Protein AF-D0MYB0-F1 (afdb_monomer)

Structure (mmCIF, N/CA/C/O backbone):
data_AF-D0MYB0-F1
#
_entry.id   AF-D0MYB0-F1
#
loop_
_atom_site.group_PDB
_atom_site.id
_atom_site.type_symbol
_atom_site.label_atom_id
_atom_site.label_alt_id
_atom_site.label_comp_id
_atom_site.label_asym_id
_atom_site.label_entity_id
_atom_site.label_seq_id
_atom_site.pdbx_PDB_ins_code
_atom_site.Cartn_x
_atom_site.Cartn_y
_atom_site.Cartn_z
_atom_site.occupancy
_atom_site.B_iso_or_equiv
_atom_site.auth_seq_id
_atom_site.auth_comp_id
_atom_site.auth_asym_id
_atom_site.auth_atom_id
_atom_site.pdbx_PDB_model_num
ATOM 1 N N . MET A 1 1 ? -5.219 15.508 13.082 1.00 82.19 1 MET A N 1
ATOM 2 C CA . MET A 1 1 ? -6.473 15.218 12.322 1.00 82.19 1 MET A CA 1
ATOM 3 C C . MET A 1 1 ? -7.195 14.014 12.903 1.00 82.19 1 MET A C 1
ATOM 5 O O . MET A 1 1 ? -8.386 14.115 13.149 1.00 82.19 1 MET A O 1
ATOM 9 N N . PHE A 1 2 ? -6.510 12.886 13.116 1.00 90.38 2 PHE A N 1
ATOM 10 C CA . PHE A 1 2 ? -7.128 11.664 13.644 1.00 90.38 2 PHE A CA 1
ATOM 11 C C . PHE A 1 2 ? -7.115 11.554 15.179 1.00 90.38 2 PHE A C 1
ATOM 13 O O . PHE A 1 2 ? -7.534 10.533 15.714 1.00 90.38 2 PHE A O 1
ATOM 20 N N . ASP A 1 3 ? -6.631 12.575 15.887 1.00 88.12 3 ASP A N 1
ATOM 21 C CA . ASP A 1 3 ? -6.270 12.501 17.310 1.00 88.12 3 ASP A CA 1
ATOM 22 C C . ASP A 1 3 ? -7.467 12.229 18.237 1.00 88.12 3 ASP A C 1
ATOM 24 O O . ASP A 1 3 ? -7.324 11.523 19.230 1.00 88.12 3 ASP A O 1
ATOM 28 N N . GLU A 1 4 ? -8.666 12.683 17.863 1.00 90.81 4 GLU A N 1
ATOM 29 C CA . GLU A 1 4 ? -9.902 12.501 18.644 1.00 90.81 4 GLU A CA 1
ATOM 30 C C . GLU A 1 4 ? -10.888 11.504 18.004 1.00 90.81 4 GLU A C 1
ATOM 32 O O . GLU A 1 4 ? -12.045 11.394 18.403 1.00 90.81 4 GLU A O 1
ATOM 37 N N . MET A 1 5 ? -10.449 10.729 17.007 1.00 92.00 5 MET A N 1
ATOM 38 C CA . MET A 1 5 ? -11.315 9.812 16.251 1.00 92.00 5 MET A CA 1
ATOM 39 C C . MET A 1 5 ? -11.343 8.388 16.830 1.00 92.00 5 MET A C 1
ATOM 41 O O . MET A 1 5 ? -11.324 7.400 16.095 1.00 92.00 5 MET A O 1
ATOM 45 N N . SER A 1 6 ? -11.438 8.264 18.156 1.00 92.06 6 SER A N 1
ATOM 46 C CA . SER A 1 6 ? -11.375 6.973 18.861 1.00 92.06 6 SER A CA 1
ATOM 47 C C . SER A 1 6 ? -12.529 6.029 18.532 1.00 92.06 6 SER A C 1
ATOM 49 O O . SER A 1 6 ? -12.370 4.821 18.653 1.00 92.06 6 SER A O 1
ATOM 51 N N . SER A 1 7 ? -13.679 6.538 18.084 1.00 94.00 7 SER A N 1
ATOM 52 C CA . SER A 1 7 ? -14.827 5.708 17.686 1.00 94.00 7 SER A CA 1
ATOM 53 C C . SER A 1 7 ? -14.708 5.136 16.267 1.00 94.00 7 SER A C 1
ATOM 55 O O . SER A 1 7 ? -15.512 4.288 15.879 1.00 94.00 7 SER A O 1
ATOM 57 N N . LEU A 1 8 ? -13.731 5.588 15.472 1.00 94.31 8 LEU A N 1
ATOM 58 C CA . LEU A 1 8 ? -13.596 5.178 14.079 1.00 94.31 8 LEU A CA 1
ATOM 59 C C . LEU A 1 8 ? -13.111 3.724 13.987 1.00 9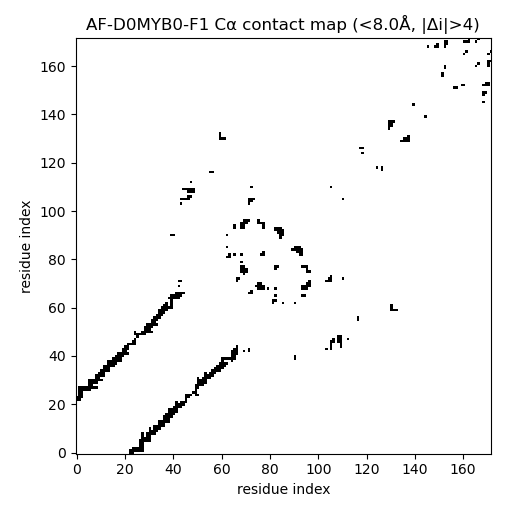4.31 8 LEU A C 1
ATOM 61 O O . LEU A 1 8 ? -12.035 3.378 14.468 1.00 94.31 8 LEU A O 1
ATOM 65 N N . THR A 1 9 ? -13.898 2.869 13.333 1.00 92.00 9 THR A N 1
ATOM 66 C CA . THR A 1 9 ? -13.590 1.437 13.158 1.00 92.00 9 THR A CA 1
ATOM 67 C C . THR A 1 9 ? -13.120 1.092 11.749 1.00 92.00 9 THR A C 1
ATOM 69 O O . THR A 1 9 ? -12.439 0.086 11.555 1.00 92.00 9 THR A O 1
ATOM 72 N N . THR A 1 10 ? -13.454 1.926 10.765 1.00 84.81 10 THR A N 1
ATOM 73 C CA . THR A 1 10 ? -13.096 1.730 9.359 1.00 84.81 10 THR A CA 1
ATOM 74 C C . THR A 1 10 ? -12.581 3.038 8.781 1.00 84.81 10 THR A C 1
ATOM 76 O O . THR A 1 10 ? -13.248 4.063 8.884 1.00 84.81 10 THR A O 1
ATOM 79 N N . LEU A 1 11 ? -11.408 2.992 8.152 1.00 86.56 11 LEU A N 1
ATOM 80 C CA . LEU A 1 11 ? -10.809 4.117 7.447 1.00 86.56 11 LEU A CA 1
ATOM 81 C C . LEU A 1 11 ? -10.425 3.656 6.047 1.00 86.56 11 LEU A C 1
ATOM 83 O O . LEU A 1 11 ? -9.554 2.804 5.873 1.00 86.56 11 LEU A O 1
ATOM 87 N N . HIS A 1 12 ? -11.079 4.231 5.043 1.00 84.69 12 HIS A N 1
ATOM 88 C CA . HIS A 1 12 ? -10.752 4.000 3.644 1.00 84.69 12 HIS A CA 1
ATOM 89 C C . HIS A 1 12 ? -10.379 5.332 3.001 1.00 84.69 12 HIS A C 1
ATOM 91 O O . HIS A 1 12 ? -11.213 6.219 2.858 1.00 84.69 12 HIS A O 1
ATOM 97 N N . LEU A 1 13 ? -9.112 5.464 2.619 1.00 81.38 13 LEU A N 1
ATOM 98 C CA . LEU A 1 13 ? -8.600 6.606 1.871 1.00 81.38 13 LEU A CA 1
ATOM 99 C C . LEU A 1 13 ? -8.374 6.161 0.429 1.00 81.38 13 LEU A C 1
ATOM 101 O O . LEU A 1 13 ? -7.527 5.310 0.181 1.00 81.38 13 LEU A O 1
ATOM 105 N N . GLY A 1 14 ? -9.157 6.686 -0.512 1.00 77.31 14 GLY A N 1
ATOM 106 C CA . GLY A 1 14 ? -9.112 6.306 -1.926 1.00 77.31 14 GLY A CA 1
ATOM 107 C C . GLY A 1 14 ? -8.876 7.491 -2.855 1.00 77.31 14 GLY A C 1
ATOM 108 O O . GLY A 1 14 ? -9.293 8.599 -2.540 1.00 77.31 14 GLY A O 1
ATOM 109 N N . SER A 1 15 ? -8.239 7.241 -4.002 1.00 72.81 15 SER A N 1
ATOM 110 C CA . SER A 1 15 ? -8.083 8.211 -5.102 1.00 72.81 15 SER A CA 1
ATOM 111 C C . SER A 1 15 ? -7.317 9.488 -4.726 1.00 72.81 15 SER A C 1
ATOM 113 O O . SER A 1 15 ? -7.579 10.562 -5.258 1.00 72.81 15 SER A O 1
ATOM 115 N N . ASN A 1 16 ? -6.332 9.366 -3.831 1.00 73.88 16 ASN A N 1
ATOM 116 C CA . ASN A 1 16 ? -5.485 10.473 -3.380 1.00 73.88 16 ASN A CA 1
ATOM 117 C C . ASN A 1 16 ? -4.136 10.461 -4.118 1.00 73.88 16 ASN A C 1
ATOM 119 O O . ASN A 1 16 ? -3.099 10.137 -3.541 1.00 73.88 16 ASN A O 1
ATOM 123 N N . LEU A 1 17 ? -4.154 10.797 -5.411 1.00 74.81 17 LEU A N 1
ATOM 124 C CA . LEU A 1 17 ? -2.998 10.625 -6.304 1.00 74.81 17 LEU A CA 1
ATOM 125 C C . LEU A 1 17 ? -1.793 11.504 -5.925 1.00 74.81 17 LEU A C 1
ATOM 127 O O . LEU A 1 17 ? -0.654 11.059 -6.049 1.00 74.81 17 LEU A O 1
ATOM 131 N N . ALA A 1 18 ? -2.045 12.721 -5.435 1.00 81.12 18 ALA A N 1
ATOM 132 C CA . ALA A 1 18 ? -1.018 13.713 -5.095 1.00 81.12 18 ALA A CA 1
ATOM 133 C C . ALA A 1 18 ? -0.607 13.712 -3.609 1.00 81.12 18 ALA A C 1
ATOM 135 O O . ALA A 1 18 ? 0.253 14.491 -3.203 1.00 81.12 18 ALA A O 1
ATOM 136 N N . LEU A 1 19 ? -1.230 12.875 -2.773 1.00 84.62 19 LEU A N 1
ATOM 137 C CA . LEU A 1 19 ? -0.971 12.879 -1.336 1.00 84.62 19 LEU A CA 1
ATOM 138 C C . LEU A 1 19 ? 0.393 12.247 -1.039 1.00 84.62 19 LEU A C 1
ATOM 140 O O . LEU A 1 19 ? 0.569 11.041 -1.202 1.00 84.62 19 LEU A O 1
ATOM 144 N N . ALA A 1 20 ? 1.342 13.064 -0.584 1.00 86.44 20 ALA A N 1
ATOM 145 C CA . ALA A 1 20 ? 2.705 12.620 -0.302 1.00 86.44 20 ALA A CA 1
ATOM 146 C C . ALA A 1 20 ? 2.896 12.047 1.112 1.00 86.44 20 ALA A C 1
ATOM 148 O O . ALA A 1 20 ? 3.788 11.225 1.322 1.00 86.44 20 ALA A O 1
ATOM 149 N N . GLN A 1 21 ? 2.073 12.483 2.073 1.00 89.44 21 GLN A N 1
ATOM 150 C CA . GLN A 1 21 ? 2.172 12.127 3.491 1.00 89.44 21 GLN A CA 1
ATOM 151 C C . GLN A 1 21 ? 0.781 11.995 4.119 1.00 89.44 21 GLN A C 1
ATOM 153 O O . GLN A 1 21 ? -0.158 12.691 3.730 1.00 89.44 21 GLN A O 1
ATOM 158 N N . LEU A 1 22 ? 0.661 11.118 5.114 1.00 89.56 22 LEU A N 1
ATOM 159 C CA . LEU A 1 22 ? -0.547 10.943 5.919 1.00 89.56 22 LEU A CA 1
ATOM 160 C C . LEU A 1 22 ? -0.339 11.528 7.321 1.00 89.56 22 LEU A C 1
ATOM 162 O O . LEU A 1 22 ? 0.765 11.439 7.857 1.00 89.56 22 LEU A O 1
ATOM 166 N N . PRO A 1 23 ? -1.390 12.075 7.954 1.00 91.38 23 PRO A N 1
ATOM 167 C CA . PRO A 1 23 ? -1.296 12.490 9.345 1.00 91.38 23 PRO A CA 1
ATOM 168 C C . PRO A 1 23 ? -1.148 11.271 10.280 1.00 91.38 23 PRO A C 1
ATOM 170 O O . PRO A 1 23 ? -1.571 10.167 9.919 1.00 91.38 23 PRO A O 1
ATOM 173 N N . PRO A 1 24 ? -0.606 11.456 11.499 1.00 91.94 24 PRO A N 1
ATOM 174 C CA . PRO A 1 24 ? -0.438 10.377 12.472 1.00 91.94 24 PRO A CA 1
ATOM 175 C C . PRO A 1 24 ? -1.757 9.689 12.846 1.00 91.94 24 PRO A C 1
ATOM 177 O O . PRO A 1 24 ? -2.805 10.330 12.933 1.00 91.94 24 PRO A O 1
ATOM 180 N N . PHE A 1 25 ? -1.702 8.386 13.129 1.00 92.81 25 PHE A N 1
ATOM 181 C CA . PHE A 1 25 ? -2.869 7.563 13.482 1.00 92.81 25 PHE A CA 1
ATOM 182 C C . PHE A 1 25 ? -3.122 7.446 14.996 1.00 92.81 25 PHE A C 1
ATOM 184 O O . PHE A 1 25 ? -3.773 6.502 15.440 1.00 92.81 25 PHE A O 1
ATOM 191 N N . HIS A 1 26 ? -2.625 8.389 15.803 1.00 91.69 26 HIS A N 1
ATOM 192 C CA . HIS A 1 26 ? -2.577 8.252 17.266 1.00 91.69 26 HIS A CA 1
ATOM 193 C C . HIS A 1 26 ? -3.950 8.010 17.910 1.00 91.69 26 HIS A C 1
ATOM 195 O O . HIS A 1 26 ? -4.063 7.157 18.790 1.00 91.69 26 HIS A O 1
ATOM 201 N N . GLY A 1 27 ? -4.992 8.705 17.443 1.00 91.25 27 GLY A N 1
ATOM 202 C CA . GLY A 1 27 ? -6.350 8.581 17.982 1.00 91.25 27 GLY A CA 1
ATOM 203 C C . GLY A 1 27 ? -7.179 7.418 17.428 1.00 91.25 27 GLY A C 1
ATOM 204 O O . GLY A 1 27 ? -8.276 7.178 17.922 1.00 91.25 27 GLY A O 1
ATOM 205 N N . LEU A 1 28 ? -6.683 6.652 16.447 1.00 93.81 28 LEU A N 1
ATOM 206 C CA . LEU A 1 28 ? -7.432 5.577 15.770 1.00 93.81 28 LEU A CA 1
ATOM 207 C C . LEU A 1 28 ? -7.417 4.243 16.544 1.00 93.81 28 LEU A C 1
ATOM 209 O O . LEU A 1 28 ? -7.210 3.169 15.981 1.00 93.81 28 LEU A O 1
ATOM 213 N N . THR A 1 29 ? -7.642 4.295 17.855 1.00 94.25 29 THR A N 1
ATOM 214 C CA . THR A 1 29 ? -7.434 3.163 18.778 1.00 94.25 29 THR A CA 1
ATOM 215 C C . THR A 1 29 ? -8.432 2.010 18.619 1.00 94.25 29 THR A C 1
ATOM 217 O O . THR A 1 29 ? -8.144 0.882 19.027 1.00 94.25 29 THR A O 1
ATOM 220 N N . ASN A 1 30 ? -9.599 2.255 18.009 1.00 94.81 30 ASN A N 1
ATOM 221 C CA . ASN A 1 30 ? -10.598 1.221 17.708 1.00 94.81 30 ASN A CA 1
ATOM 222 C C . ASN A 1 30 ? -10.659 0.818 16.231 1.00 94.81 30 ASN A C 1
ATOM 224 O O . ASN A 1 30 ? -11.581 0.101 15.831 1.00 94.81 30 ASN A O 1
ATOM 228 N N . LEU A 1 31 ? -9.685 1.241 15.424 1.00 93.12 31 LEU A N 1
ATOM 229 C CA . LEU A 1 31 ? -9.681 0.948 14.000 1.00 93.12 31 LEU A CA 1
ATOM 230 C C . LEU A 1 31 ? -9.489 -0.552 13.751 1.00 93.12 31 LEU A C 1
ATOM 232 O O . LEU A 1 31 ? -8.500 -1.149 14.171 1.00 93.12 31 LEU A O 1
ATOM 236 N N . LYS A 1 32 ? -10.441 -1.149 13.037 1.00 86.81 32 LYS A N 1
ATOM 237 C CA . LYS A 1 32 ? -10.455 -2.563 12.651 1.00 86.81 32 LYS A CA 1
ATOM 238 C C . LYS A 1 32 ? -10.060 -2.775 11.201 1.00 86.81 32 LYS A C 1
ATOM 240 O O . LYS A 1 32 ? -9.444 -3.789 10.882 1.00 86.81 32 LYS A O 1
ATOM 245 N N . MET A 1 33 ? -10.411 -1.833 10.328 1.00 80.00 33 MET A N 1
ATOM 246 C CA . MET A 1 33 ? -10.139 -1.908 8.898 1.00 80.00 33 MET A CA 1
ATOM 247 C C . MET A 1 33 ? -9.468 -0.626 8.410 1.00 80.00 33 MET A C 1
ATOM 249 O O . MET A 1 33 ? -10.038 0.459 8.525 1.00 80.00 33 MET A O 1
ATOM 253 N N . LEU A 1 34 ? -8.287 -0.774 7.813 1.00 82.81 34 LEU A N 1
ATOM 254 C CA . LEU A 1 34 ? -7.582 0.290 7.107 1.00 82.81 34 LEU A CA 1
ATOM 255 C C . LEU A 1 34 ? -7.404 -0.098 5.642 1.00 82.81 34 LEU A C 1
ATOM 257 O O . LEU A 1 34 ? -6.817 -1.137 5.332 1.00 82.81 34 LEU A O 1
ATOM 261 N N . VAL A 1 35 ? -7.892 0.758 4.747 1.00 80.06 35 VAL A N 1
ATOM 262 C CA . VAL A 1 35 ? -7.702 0.615 3.305 1.00 80.06 35 VAL A CA 1
ATOM 263 C C . VAL A 1 35 ? -7.082 1.887 2.744 1.00 80.06 35 VAL A C 1
ATOM 265 O O . VAL A 1 35 ? -7.705 2.947 2.770 1.00 80.06 35 VAL A O 1
ATOM 268 N N . LEU A 1 36 ? -5.875 1.779 2.193 1.00 76.75 36 LEU A N 1
ATOM 269 C CA . LEU A 1 36 ? -5.242 2.857 1.433 1.00 76.75 36 LEU A CA 1
ATOM 270 C C . LEU A 1 36 ? -5.279 2.498 -0.043 1.00 76.75 36 LEU A C 1
ATOM 272 O O . LEU A 1 36 ? -4.713 1.488 -0.449 1.00 76.75 36 LEU A O 1
ATOM 276 N N . ALA A 1 37 ? -5.962 3.306 -0.843 1.00 74.69 37 ALA A N 1
ATOM 277 C CA . ALA A 1 37 ? -6.212 3.020 -2.238 1.00 74.69 37 ALA A CA 1
ATOM 278 C C . ALA A 1 37 ? -5.790 4.153 -3.169 1.00 74.69 37 ALA A C 1
ATOM 280 O O . ALA A 1 37 ? -6.133 5.311 -2.943 1.00 74.69 37 ALA A O 1
ATOM 281 N N . ALA A 1 38 ? -5.087 3.798 -4.246 1.00 69.50 38 ALA A N 1
ATOM 282 C CA . ALA A 1 38 ? -4.566 4.738 -5.239 1.00 69.50 38 ALA A CA 1
ATOM 283 C C . ALA A 1 38 ? -3.797 5.927 -4.61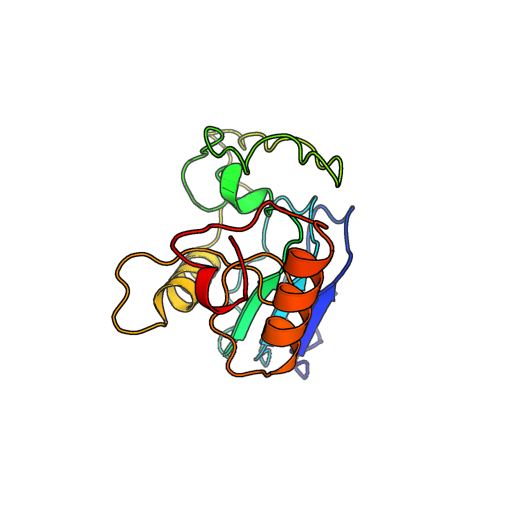4 1.00 69.50 38 ALA A C 1
ATOM 285 O O . ALA A 1 38 ? -3.984 7.077 -5.001 1.00 69.50 38 ALA A O 1
ATOM 286 N N . ALA A 1 39 ? -2.939 5.645 -3.629 1.00 71.38 39 ALA A N 1
ATOM 287 C CA . ALA A 1 39 ? -2.051 6.620 -2.992 1.00 71.38 39 ALA A CA 1
ATOM 288 C C . ALA A 1 39 ? -0.664 6.592 -3.665 1.00 71.38 39 ALA A C 1
ATOM 290 O O . ALA A 1 39 ? 0.289 6.038 -3.121 1.00 71.38 39 ALA A O 1
ATOM 291 N N . LEU A 1 40 ? -0.584 7.117 -4.893 1.00 71.38 40 LEU A N 1
ATOM 292 C CA . LEU A 1 40 ? 0.573 6.929 -5.786 1.00 71.38 40 LEU A CA 1
ATOM 293 C C . LEU A 1 40 ? 1.819 7.713 -5.357 1.00 71.38 40 LEU A C 1
ATOM 295 O O . LEU A 1 40 ? 2.934 7.221 -5.497 1.00 71.38 40 LEU A O 1
ATOM 299 N N . SER A 1 41 ? 1.624 8.917 -4.817 1.00 79.12 41 SER A N 1
ATOM 300 C CA . SER A 1 41 ? 2.720 9.799 -4.389 1.00 79.12 41 SER A CA 1
ATOM 301 C C . SER A 1 41 ? 3.137 9.587 -2.932 1.00 79.12 41 SER A C 1
ATOM 303 O O . SER A 1 41 ? 4.009 10.298 -2.438 1.00 79.12 41 SER A O 1
ATOM 305 N N . LEU A 1 42 ? 2.506 8.645 -2.223 1.00 80.62 42 LEU A N 1
ATOM 306 C CA . LEU A 1 42 ? 2.734 8.444 -0.797 1.00 80.62 42 LEU A CA 1
ATOM 307 C C . LEU A 1 42 ? 4.130 7.858 -0.567 1.00 80.62 42 LEU A C 1
ATOM 309 O O . LEU A 1 42 ? 4.424 6.734 -0.981 1.00 80.62 42 LEU A O 1
ATOM 313 N N . VAL A 1 43 ? 4.983 8.630 0.103 1.00 82.06 43 VAL A N 1
ATOM 314 C CA . VAL A 1 43 ? 6.403 8.293 0.297 1.00 82.06 43 VAL A CA 1
ATOM 315 C C . VAL A 1 43 ? 6.616 7.420 1.531 1.00 82.06 43 VAL A C 1
ATOM 317 O O . VAL A 1 43 ? 7.543 6.610 1.557 1.00 82.06 43 VAL A O 1
ATOM 320 N N . GLU A 1 44 ? 5.757 7.580 2.538 1.00 83.25 44 GLU A N 1
ATOM 321 C CA . GLU A 1 44 ? 5.857 6.921 3.837 1.00 83.25 44 GLU A CA 1
ATOM 322 C C . GLU A 1 44 ? 4.483 6.612 4.444 1.00 83.25 4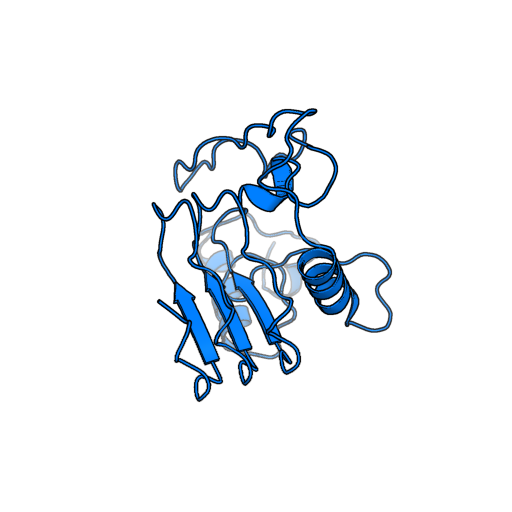4 GLU A C 1
ATOM 324 O O . GLU A 1 44 ? 3.468 7.220 4.095 1.00 83.25 44 GLU A O 1
ATOM 329 N N . LEU A 1 45 ? 4.467 5.670 5.387 1.00 85.69 45 LEU A N 1
ATOM 330 C CA . LEU A 1 45 ? 3.301 5.354 6.206 1.00 85.69 45 LEU A CA 1
ATOM 331 C C . LEU A 1 45 ? 3.508 5.852 7.644 1.00 85.69 45 LEU A C 1
ATOM 333 O O . LEU A 1 45 ? 4.604 5.678 8.181 1.00 85.69 45 LEU A O 1
ATOM 337 N N . PRO A 1 46 ? 2.465 6.386 8.308 1.00 90.75 46 PRO A N 1
ATOM 338 C CA . PRO A 1 46 ? 2.527 6.683 9.734 1.00 90.75 46 PRO A CA 1
ATOM 339 C C . PRO A 1 46 ? 2.828 5.430 10.563 1.00 90.75 46 PRO A C 1
ATOM 341 O O . PRO A 1 46 ? 2.637 4.298 10.109 1.00 90.75 46 PRO A O 1
ATOM 344 N N . THR A 1 47 ? 3.245 5.623 11.816 1.00 90.12 47 THR A N 1
ATOM 345 C CA . THR A 1 47 ? 3.374 4.496 12.746 1.00 90.12 47 THR A CA 1
ATOM 346 C C . THR A 1 47 ? 2.016 3.844 13.015 1.00 90.12 47 THR A C 1
ATOM 348 O O . THR A 1 47 ? 0.994 4.526 13.135 1.00 90.12 47 THR A O 1
ATOM 351 N N . PHE A 1 48 ? 1.998 2.515 13.118 1.00 89.50 48 PHE A N 1
ATOM 352 C CA . PHE A 1 48 ? 0.787 1.742 13.421 1.00 89.50 48 PHE A CA 1
ATOM 353 C C . PHE A 1 48 ? 0.679 1.374 14.907 1.00 89.50 48 PHE A C 1
ATOM 355 O O . PHE A 1 48 ? -0.110 0.498 15.256 1.00 89.50 48 PHE A O 1
ATOM 362 N N . ASP A 1 49 ? 1.446 2.039 15.780 1.00 90.94 49 ASP A N 1
ATOM 363 C CA . ASP A 1 49 ? 1.485 1.747 17.218 1.00 90.94 49 ASP A CA 1
ATOM 364 C C . ASP A 1 49 ? 0.085 1.737 17.8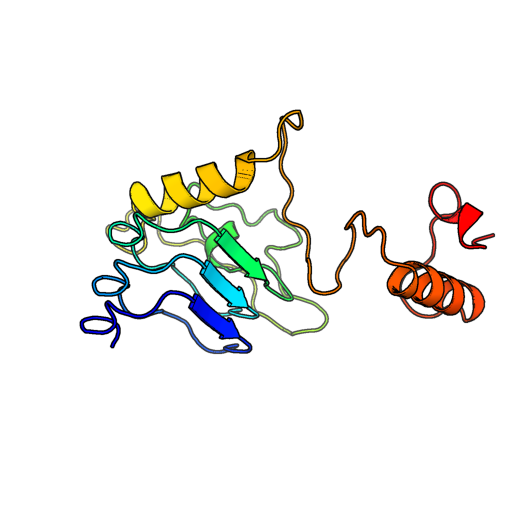39 1.00 90.94 49 ASP A C 1
ATOM 366 O O . ASP A 1 49 ? -0.26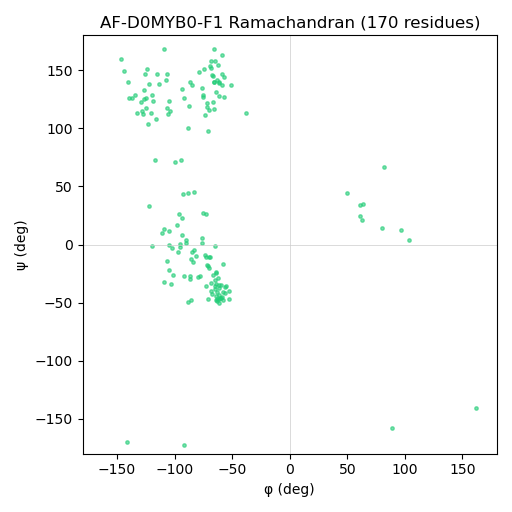3 0.762 18.485 1.00 90.94 49 ASP A O 1
ATOM 370 N N . SER A 1 50 ? -0.760 2.737 17.566 1.00 91.12 50 SER A N 1
ATOM 371 C CA . SER A 1 50 ? -2.116 2.822 18.135 1.00 91.12 50 SER A CA 1
ATOM 372 C C . SER A 1 50 ? -3.130 1.823 17.555 1.00 91.12 50 SER A C 1
ATOM 374 O O . SER A 1 50 ? -4.233 1.690 18.087 1.00 91.12 50 SER A O 1
ATOM 376 N N . LEU A 1 51 ? -2.805 1.118 16.466 1.00 91.00 51 LEU A N 1
ATOM 377 C CA . LEU A 1 51 ? -3.751 0.290 15.704 1.00 91.00 51 LEU A CA 1
ATOM 378 C C . LEU A 1 51 ? -3.848 -1.148 16.245 1.00 91.00 51 LEU A C 1
ATOM 380 O O . LEU A 1 51 ? -3.857 -2.123 15.492 1.00 91.00 51 LEU A O 1
ATOM 384 N N . HIS A 1 52 ? -3.931 -1.309 17.565 1.00 90.44 52 HIS A N 1
ATOM 385 C CA . HIS A 1 52 ? -3.902 -2.623 18.221 1.00 90.44 52 HIS A CA 1
ATOM 386 C C . HIS A 1 52 ? -5.097 -3.527 17.871 1.00 90.44 52 HIS A C 1
ATOM 388 O O . HIS A 1 52 ? -4.988 -4.750 17.956 1.00 90.44 52 HIS A O 1
ATOM 394 N N . LYS A 1 53 ? -6.235 -2.936 17.478 1.00 90.94 53 LYS A N 1
ATOM 395 C CA . LYS A 1 53 ? -7.464 -3.652 17.088 1.00 90.94 53 LYS A CA 1
ATOM 396 C C . LYS A 1 53 ? -7.575 -3.899 15.584 1.00 90.94 53 LYS A C 1
ATOM 398 O O . LYS A 1 53 ? -8.625 -4.342 15.127 1.00 90.94 53 LYS A O 1
ATOM 403 N N . LEU A 1 54 ? -6.520 -3.617 14.817 1.00 81.75 54 LEU A N 1
ATOM 404 C CA . LEU A 1 54 ? -6.553 -3.780 13.373 1.00 81.75 54 LEU A CA 1
ATOM 405 C C . LEU A 1 54 ? -6.689 -5.266 13.020 1.00 81.75 54 LEU A C 1
ATOM 407 O O . LEU A 1 54 ? -5.817 -6.087 13.315 1.00 81.75 54 LEU A O 1
ATOM 411 N N . GLU A 1 55 ? -7.805 -5.593 12.382 1.00 80.19 55 GLU A N 1
ATOM 412 C CA . GLU A 1 55 ? -8.160 -6.932 11.911 1.00 80.19 55 GLU A CA 1
ATOM 413 C C . GLU A 1 55 ? -7.905 -7.062 10.402 1.00 80.19 55 GLU A C 1
ATOM 415 O O . GLU A 1 55 ? -7.677 -8.162 9.904 1.00 80.19 55 GLU A O 1
ATOM 420 N N . ARG A 1 56 ? -7.953 -5.945 9.661 1.00 70.69 56 ARG A N 1
ATOM 421 C CA . ARG A 1 56 ? -7.788 -5.899 8.205 1.00 70.69 56 ARG A CA 1
ATOM 422 C C . ARG A 1 56 ? -6.946 -4.702 7.783 1.00 70.69 56 ARG A C 1
ATOM 424 O O . ARG A 1 56 ? -7.290 -3.557 8.070 1.00 70.69 56 ARG A O 1
ATOM 431 N N . LEU A 1 57 ? -5.893 -4.981 7.025 1.00 73.00 57 LEU A N 1
ATOM 432 C CA . LEU A 1 57 ? -5.050 -3.985 6.377 1.00 73.00 57 LEU A CA 1
ATOM 433 C C . LEU A 1 57 ? -4.999 -4.289 4.883 1.00 73.00 57 LEU A C 1
ATOM 435 O O . LEU A 1 57 ? -4.679 -5.409 4.492 1.00 73.00 57 LEU A O 1
ATOM 439 N N . SER A 1 58 ? -5.324 -3.303 4.052 1.00 73.00 58 SER A N 1
ATOM 440 C CA . SER A 1 58 ? -5.291 -3.457 2.601 1.00 73.00 58 SER A CA 1
ATOM 441 C C . SER A 1 58 ? -4.676 -2.233 1.936 1.00 73.00 58 SER A C 1
ATOM 443 O O . SER A 1 58 ? -5.124 -1.102 2.132 1.00 73.00 58 SER A O 1
ATOM 445 N N . PHE A 1 59 ? -3.661 -2.476 1.114 1.00 69.44 59 PHE A N 1
ATOM 446 C CA . PHE A 1 59 ? -3.107 -1.487 0.203 1.00 69.44 59 PHE A CA 1
ATOM 447 C C . PHE A 1 59 ? -3.610 -1.827 -1.196 1.00 69.44 59 PHE A C 1
ATOM 449 O O . PHE A 1 59 ? -3.324 -2.896 -1.727 1.00 69.44 59 PHE A O 1
ATOM 456 N N . VAL A 1 60 ? -4.420 -0.939 -1.764 1.00 61.19 60 VAL A N 1
ATOM 457 C CA . VAL A 1 60 ? -5.067 -1.124 -3.064 1.00 61.19 60 VAL A CA 1
ATOM 458 C C . VAL A 1 60 ? -4.564 -0.057 -4.016 1.00 61.19 60 VAL A C 1
ATOM 460 O O . VAL A 1 60 ? -5.231 0.935 -4.313 1.00 61.19 60 VAL A O 1
ATOM 463 N N . THR A 1 61 ? -3.330 -0.209 -4.448 1.00 53.88 61 THR A N 1
ATOM 464 C CA . THR A 1 61 ? -2.675 0.756 -5.319 1.00 53.88 61 THR A CA 1
ATOM 465 C C . THR A 1 61 ? -2.881 0.320 -6.782 1.00 53.88 61 THR A C 1
ATOM 467 O O . THR A 1 61 ? -2.794 -0.863 -7.099 1.00 53.88 61 THR A O 1
ATOM 470 N N . MET A 1 62 ? -3.261 1.257 -7.669 1.00 52.97 62 MET A N 1
ATOM 471 C CA . MET A 1 62 ? -3.424 0.991 -9.121 1.00 52.97 62 MET A CA 1
ATOM 472 C C . MET A 1 62 ? -2.074 0.846 -9.850 1.00 52.97 62 MET A C 1
ATOM 474 O O . MET A 1 62 ? -2.026 0.455 -11.007 1.00 52.97 62 MET A O 1
ATOM 478 N N . ASP A 1 63 ? -1.005 1.164 -9.131 1.00 52.53 63 ASP A N 1
ATOM 479 C CA . ASP A 1 63 ? 0.419 0.985 -9.405 1.00 52.53 63 ASP A CA 1
ATOM 480 C C . ASP A 1 63 ? 1.057 0.599 -8.046 1.00 52.53 63 ASP A C 1
ATOM 482 O O . ASP A 1 63 ? 0.313 0.344 -7.106 1.00 52.53 63 ASP A O 1
ATOM 486 N N . ARG A 1 64 ? 2.369 0.533 -7.841 1.00 60.25 64 ARG A N 1
ATOM 487 C CA . ARG A 1 64 ? 2.942 0.352 -6.486 1.00 60.25 64 ARG A CA 1
ATOM 488 C C . ARG A 1 64 ? 2.677 1.544 -5.555 1.00 60.25 64 ARG A C 1
ATOM 490 O O . ARG A 1 64 ? 2.379 2.650 -5.998 1.00 60.25 64 ARG A O 1
ATOM 497 N N . GLY A 1 65 ? 2.937 1.361 -4.263 1.00 64.81 65 GLY A N 1
ATOM 498 C CA . GLY A 1 65 ? 3.310 2.479 -3.392 1.00 64.81 65 GLY A CA 1
ATOM 499 C C . GLY A 1 65 ? 4.816 2.753 -3.467 1.00 64.81 65 GLY A C 1
ATOM 500 O O . GLY A 1 65 ? 5.602 1.808 -3.434 1.00 64.81 65 GLY A O 1
ATOM 501 N N . MET A 1 66 ? 5.247 4.019 -3.543 1.00 73.19 66 MET A N 1
ATOM 502 C CA . MET A 1 66 ? 6.684 4.368 -3.586 1.00 73.19 66 MET A CA 1
ATOM 503 C C . MET A 1 66 ? 7.469 3.789 -2.402 1.00 73.19 66 MET A C 1
ATOM 505 O O . MET A 1 66 ? 8.604 3.342 -2.569 1.00 73.19 66 MET A O 1
ATOM 509 N N . TRP A 1 67 ? 6.829 3.743 -1.232 1.00 76.00 67 TRP A N 1
ATOM 510 C CA . TRP A 1 67 ? 7.333 3.160 0.013 1.00 76.00 67 TRP A CA 1
ATOM 511 C C . TRP A 1 67 ? 7.716 1.671 -0.087 1.00 76.00 67 TRP A C 1
ATOM 513 O O . TRP A 1 67 ? 8.459 1.175 0.758 1.00 76.00 67 TRP A O 1
ATOM 523 N N . CYS A 1 68 ? 7.262 0.955 -1.122 1.00 74.44 68 CYS A N 1
ATOM 524 C CA . CYS A 1 68 ? 7.678 -0.423 -1.387 1.00 74.44 68 CYS A CA 1
ATOM 525 C C . CYS A 1 68 ? 9.068 -0.525 -2.039 1.00 74.44 68 CYS A C 1
ATOM 527 O O . CYS A 1 68 ? 9.726 -1.539 -1.852 1.00 74.44 68 CYS A O 1
ATOM 529 N N . CYS A 1 69 ? 9.507 0.495 -2.786 1.00 76.56 69 CYS A N 1
ATOM 530 C CA . CYS A 1 69 ? 10.773 0.471 -3.537 1.00 76.56 69 CYS A CA 1
ATOM 531 C C . CYS A 1 69 ? 11.839 1.395 -2.936 1.00 76.56 69 CYS A C 1
ATOM 533 O O . CYS A 1 69 ? 13.028 1.120 -3.031 1.00 76.56 69 CYS A O 1
ATOM 535 N N . ASN A 1 70 ? 11.432 2.515 -2.330 1.00 81.44 70 ASN A N 1
ATOM 536 C CA . ASN A 1 70 ? 12.329 3.612 -1.945 1.00 81.44 70 ASN A CA 1
ATOM 537 C C . ASN A 1 70 ? 13.185 3.343 -0.688 1.00 81.44 70 ASN A C 1
ATOM 539 O O . ASN A 1 70 ? 13.859 4.254 -0.206 1.00 81.44 70 ASN A O 1
ATOM 543 N N . GLY A 1 71 ? 13.134 2.130 -0.134 1.00 82.12 71 GLY A N 1
ATOM 544 C CA . GLY A 1 71 ? 13.823 1.758 1.101 1.00 82.12 71 GLY A CA 1
ATOM 545 C C . GLY A 1 71 ? 13.116 2.194 2.391 1.00 82.12 71 GLY A C 1
ATOM 546 O O . GLY A 1 71 ? 13.728 2.193 3.453 1.00 82.12 71 GLY A O 1
ATOM 547 N N . PHE A 1 72 ? 11.839 2.596 2.356 1.00 83.69 72 PHE A N 1
ATOM 548 C CA . PHE A 1 72 ? 11.068 2.904 3.572 1.00 83.69 72 PHE A CA 1
ATOM 549 C C . PHE A 1 72 ? 10.881 1.661 4.461 1.00 83.69 72 PHE A 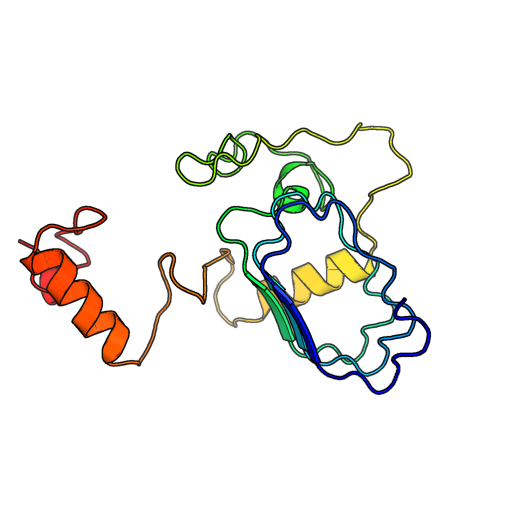C 1
ATOM 551 O O . PHE A 1 72 ? 11.062 1.733 5.678 1.00 83.69 72 PHE A O 1
ATOM 558 N N . LEU A 1 73 ? 10.542 0.522 3.845 1.00 78.62 73 LEU A N 1
ATOM 559 C CA . LEU A 1 73 ? 10.292 -0.758 4.524 1.00 78.62 73 LEU A CA 1
ATOM 560 C C . LEU A 1 73 ? 11.551 -1.598 4.793 1.00 78.62 73 LEU A C 1
ATOM 562 O O . LEU A 1 73 ? 11.447 -2.647 5.427 1.00 78.62 73 LEU A O 1
ATOM 566 N N . GLY A 1 74 ? 12.715 -1.180 4.298 1.00 81.25 74 GLY A N 1
ATOM 567 C CA . GLY A 1 74 ? 13.944 -1.970 4.328 1.00 81.25 74 GLY A CA 1
ATOM 568 C C . GLY A 1 74 ? 14.963 -1.444 3.323 1.00 81.25 74 GLY A C 1
ATOM 569 O O . GLY A 1 74 ? 15.083 -0.237 3.143 1.00 81.25 74 GLY A O 1
ATOM 570 N N . GLU A 1 75 ? 15.675 -2.343 2.650 1.00 78.44 75 GLU A N 1
ATOM 571 C CA . GLU A 1 75 ? 16.614 -1.955 1.595 1.00 78.44 75 GLU A CA 1
ATOM 572 C C . GLU A 1 75 ? 15.889 -1.347 0.388 1.00 78.44 75 GLU A C 1
ATOM 574 O O . GLU A 1 75 ? 14.768 -1.737 0.050 1.00 78.44 75 GLU A O 1
ATOM 579 N N . CYS A 1 76 ? 16.526 -0.369 -0.255 1.00 83.94 76 CYS A N 1
ATOM 580 C CA . CYS A 1 76 ? 16.008 0.188 -1.498 1.00 83.94 76 CYS A CA 1
ATOM 581 C C . CYS A 1 76 ? 16.268 -0.783 -2.652 1.00 83.94 76 CYS A C 1
ATOM 583 O O . CYS A 1 76 ? 17.412 -1.174 -2.882 1.00 83.94 76 CYS A O 1
ATOM 585 N N . ASP A 1 77 ? 15.227 -1.103 -3.415 1.00 76.31 77 ASP A N 1
ATOM 586 C CA . ASP A 1 77 ? 15.335 -1.897 -4.635 1.00 76.31 77 ASP A CA 1
ATOM 587 C C . ASP A 1 77 ? 14.549 -1.221 -5.762 1.00 76.31 77 ASP A C 1
ATOM 589 O O . ASP A 1 77 ? 13.323 -1.113 -5.721 1.00 76.31 77 ASP A O 1
ATOM 593 N N . LEU A 1 78 ? 15.281 -0.739 -6.770 1.00 78.69 78 LEU A N 1
ATOM 594 C CA . LEU A 1 78 ? 14.730 -0.116 -7.975 1.00 78.69 78 LEU A CA 1
ATOM 595 C C . LEU A 1 78 ? 14.806 -1.037 -9.202 1.00 78.69 78 LEU A C 1
ATOM 597 O O . LEU A 1 78 ? 14.367 -0.636 -10.276 1.00 78.69 78 LEU A O 1
ATOM 601 N N . GLN A 1 79 ? 15.353 -2.252 -9.067 1.00 74.44 79 GLN A N 1
ATOM 602 C CA . GLN A 1 79 ? 15.411 -3.230 -10.163 1.00 74.44 79 GLN A CA 1
ATOM 603 C C . GLN A 1 79 ? 14.029 -3.813 -10.475 1.00 74.44 79 GLN A C 1
ATOM 605 O O . GLN A 1 79 ? 13.797 -4.332 -11.566 1.00 74.44 79 GLN A O 1
ATOM 610 N N . ASN A 1 80 ? 13.102 -3.656 -9.528 1.00 66.75 80 ASN A N 1
ATOM 611 C CA . ASN A 1 80 ? 11.664 -3.776 -9.696 1.00 66.75 80 ASN A CA 1
ATOM 612 C C . ASN A 1 80 ? 11.174 -3.196 -11.049 1.00 66.75 80 ASN A C 1
ATOM 614 O O . ASN A 1 80 ? 11.249 -1.975 -11.169 1.00 66.75 80 ASN A O 1
ATOM 618 N N . PRO A 1 81 ? 10.643 -3.917 -12.060 1.00 65.94 81 PRO A N 1
ATOM 619 C CA . PRO A 1 81 ? 9.992 -3.257 -13.205 1.00 65.94 81 PRO A CA 1
ATOM 620 C C . PRO A 1 81 ? 8.805 -2.398 -12.759 1.00 65.94 81 PRO A C 1
ATOM 622 O O . PRO A 1 81 ? 8.599 -1.277 -13.228 1.00 65.94 81 PRO A O 1
ATOM 625 N N . MET A 1 82 ? 8.109 -2.877 -11.728 1.00 65.12 82 MET A N 1
ATOM 626 C CA . MET A 1 82 ? 7.172 -2.098 -10.947 1.00 65.12 82 MET A CA 1
ATOM 627 C C . MET A 1 82 ? 7.906 -1.108 -10.043 1.00 65.12 82 MET A C 1
ATOM 629 O O . MET A 1 82 ? 7.320 -0.781 -9.049 1.00 65.12 82 MET A O 1
ATOM 633 N N . CYS A 1 83 ? 9.118 -0.607 -10.291 1.00 74.62 83 CYS A N 1
ATOM 634 C CA . CYS A 1 83 ? 9.742 0.540 -9.595 1.00 74.62 83 CYS A CA 1
ATOM 635 C C . CYS A 1 83 ? 10.082 1.707 -10.567 1.00 74.62 83 CYS A C 1
ATOM 637 O O . CYS A 1 83 ? 10.489 2.784 -10.124 1.00 74.62 83 CYS A O 1
ATOM 639 N N . GLY A 1 84 ? 9.817 1.545 -11.876 1.00 73.31 84 GLY A N 1
ATOM 640 C CA . GLY A 1 84 ? 9.956 2.568 -12.930 1.00 73.31 84 GLY A CA 1
ATOM 641 C C . GLY A 1 84 ? 8.686 3.392 -13.213 1.00 73.31 84 GLY A C 1
ATOM 642 O O . GLY A 1 84 ? 7.702 3.299 -12.487 1.00 73.31 84 GLY A O 1
ATOM 643 N N . VAL A 1 85 ? 8.685 4.236 -14.247 1.00 79.62 85 VAL A N 1
ATOM 644 C CA . VAL A 1 85 ? 7.502 5.050 -14.612 1.00 79.62 85 VAL A CA 1
ATOM 645 C C . VAL A 1 85 ? 6.344 4.148 -15.042 1.00 79.62 85 VAL A C 1
ATOM 647 O O . VAL A 1 85 ? 6.545 3.266 -15.877 1.00 79.62 85 VAL A O 1
ATOM 650 N N . HIS A 1 86 ? 5.133 4.362 -14.517 1.00 70.12 86 HIS A N 1
ATOM 651 C CA . HIS A 1 86 ? 3.993 3.551 -14.944 1.00 70.12 86 HIS A CA 1
ATOM 652 C C . HIS A 1 86 ? 3.494 3.983 -16.337 1.00 70.12 86 HIS A C 1
ATOM 654 O O . HIS A 1 86 ? 3.124 5.148 -16.505 1.00 70.12 86 HIS A O 1
ATOM 660 N N . PRO A 1 87 ? 3.364 3.063 -17.314 1.00 65.06 87 PRO A N 1
ATOM 661 C CA . PRO A 1 87 ? 3.036 3.408 -18.703 1.00 65.06 87 PRO A CA 1
ATOM 662 C C . PRO A 1 87 ? 1.677 4.099 -18.899 1.00 65.06 87 PRO A C 1
ATOM 664 O O . PRO A 1 87 ? 1.557 4.992 -19.728 1.00 65.06 87 PRO A O 1
ATOM 667 N N . ILE A 1 88 ? 0.651 3.688 -18.141 1.00 65.75 88 ILE A N 1
ATOM 668 C CA . ILE A 1 88 ? -0.724 4.216 -18.267 1.00 65.75 88 ILE A CA 1
ATOM 669 C C . ILE A 1 88 ? -0.955 5.454 -17.387 1.00 65.75 88 ILE A C 1
ATOM 671 O O . ILE A 1 88 ? -1.476 6.461 -17.852 1.00 65.75 88 ILE A O 1
ATOM 675 N N . TRP A 1 89 ? -0.583 5.385 -16.106 1.00 64.31 89 TRP A N 1
ATOM 676 C CA . TRP A 1 89 ? -0.866 6.442 -15.131 1.00 64.31 89 TRP A CA 1
ATOM 677 C C . TRP A 1 89 ? 0.174 7.568 -15.099 1.00 64.31 89 TRP A C 1
ATOM 679 O O . TRP A 1 89 ? -0.073 8.588 -14.460 1.00 64.31 89 TRP A O 1
ATOM 689 N N . GLY A 1 90 ? 1.338 7.390 -15.737 1.00 70.69 90 GLY A N 1
ATOM 690 C CA . GLY A 1 90 ? 2.418 8.381 -15.737 1.00 70.69 90 GLY A CA 1
ATOM 691 C C . GLY A 1 90 ? 3.006 8.660 -14.350 1.00 70.69 90 GLY A C 1
ATOM 692 O O . GLY A 1 90 ? 3.590 9.721 -14.135 1.00 70.69 90 GLY A O 1
ATOM 693 N N . SER A 1 91 ? 2.835 7.744 -13.390 1.00 68.69 91 SER A N 1
ATOM 694 C CA . SER A 1 91 ? 3.436 7.877 -12.063 1.00 68.69 91 SER A CA 1
ATOM 695 C C . SER A 1 91 ? 4.966 7.903 -12.189 1.00 68.69 91 SER A C 1
ATOM 697 O O . SER A 1 91 ? 5.539 7.159 -12.993 1.00 68.69 91 SER A O 1
ATOM 699 N N . PRO A 1 92 ? 5.657 8.758 -11.421 1.00 76.31 92 PRO A N 1
ATOM 700 C CA . PRO A 1 92 ? 7.104 8.863 -11.523 1.00 76.31 92 PRO A CA 1
ATOM 701 C C . PRO A 1 92 ? 7.799 7.600 -10.993 1.00 76.31 92 PRO A C 1
ATOM 703 O O . PRO A 1 92 ? 7.290 6.884 -10.123 1.00 76.31 92 PRO A O 1
ATOM 706 N N . ALA A 1 93 ? 9.001 7.339 -11.514 1.00 81.62 93 ALA A N 1
ATOM 707 C CA . ALA A 1 93 ? 9.865 6.279 -11.005 1.00 81.62 93 ALA A CA 1
ATOM 708 C C . ALA A 1 93 ? 10.150 6.485 -9.508 1.00 81.62 93 ALA A C 1
ATOM 710 O O . ALA A 1 93 ? 10.280 7.617 -9.038 1.00 81.62 93 ALA A O 1
ATOM 711 N N . ALA A 1 94 ? 10.235 5.388 -8.754 1.00 81.56 94 ALA A N 1
ATOM 712 C CA . ALA A 1 94 ? 10.632 5.470 -7.357 1.00 81.56 94 ALA A CA 1
ATOM 713 C C . ALA A 1 94 ? 12.104 5.900 -7.261 1.00 81.56 94 ALA A C 1
ATOM 715 O O . ALA A 1 94 ? 12.935 5.529 -8.087 1.00 81.56 94 ALA A O 1
ATOM 716 N N . THR A 1 95 ? 12.431 6.665 -6.224 1.00 87.56 95 THR A N 1
ATOM 717 C CA . THR A 1 95 ? 13.802 7.078 -5.911 1.00 87.56 95 THR A CA 1
ATOM 718 C C . THR A 1 95 ? 14.152 6.615 -4.510 1.00 87.56 95 THR A C 1
ATOM 720 O O . THR A 1 95 ? 13.326 6.760 -3.607 1.00 87.56 95 THR A O 1
ATOM 723 N N . CYS A 1 96 ? 15.364 6.103 -4.304 1.00 89.38 96 CYS A N 1
ATOM 724 C CA . CYS A 1 96 ? 15.807 5.701 -2.973 1.00 89.38 96 CYS A CA 1
ATOM 725 C C . CYS A 1 96 ? 15.821 6.884 -2.002 1.00 89.38 96 CYS A C 1
ATOM 727 O O . CYS A 1 96 ? 16.267 7.983 -2.338 1.00 89.38 96 CYS A O 1
ATOM 729 N N . LEU A 1 97 ? 15.369 6.635 -0.775 1.00 90.25 97 LEU A N 1
ATOM 730 C CA . LEU A 1 97 ? 15.605 7.535 0.344 1.00 90.25 97 LEU A CA 1
ATOM 731 C C . LEU A 1 97 ? 17.109 7.534 0.708 1.00 90.25 97 LEU A C 1
ATOM 733 O O . LEU A 1 97 ? 17.783 6.523 0.496 1.00 90.25 97 LEU A O 1
ATOM 737 N N . PRO A 1 98 ? 17.661 8.629 1.269 1.00 92.62 98 PRO A N 1
ATOM 738 C CA . PRO A 1 98 ? 19.077 8.695 1.643 1.00 92.62 98 PRO A CA 1
ATOM 739 C C . PRO A 1 98 ? 19.477 7.608 2.651 1.00 92.62 98 PRO A C 1
ATO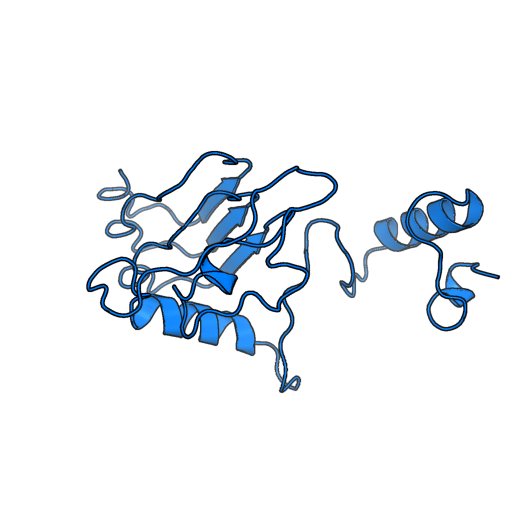M 741 O O . PRO A 1 98 ? 18.770 7.393 3.630 1.00 92.62 98 PRO A O 1
ATOM 744 N N . ALA A 1 99 ? 20.635 6.966 2.470 1.00 87.25 99 ALA A N 1
ATOM 745 C CA . ALA A 1 99 ? 21.072 5.867 3.343 1.00 87.25 99 ALA A CA 1
ATOM 746 C C . ALA A 1 99 ? 21.260 6.281 4.821 1.00 87.25 99 ALA A C 1
ATOM 748 O O . ALA A 1 99 ? 20.927 5.520 5.721 1.00 87.25 99 ALA A O 1
ATOM 749 N N . ASN A 1 100 ? 21.724 7.509 5.080 1.00 89.88 100 ASN A N 1
ATOM 750 C CA . ASN A 1 100 ? 22.041 8.012 6.429 1.00 89.88 100 ASN A CA 1
ATOM 751 C C . ASN A 1 100 ? 20.905 8.831 7.070 1.00 89.88 100 ASN A C 1
ATOM 753 O O . ASN A 1 100 ? 21.153 9.735 7.868 1.00 89.88 100 ASN A O 1
ATOM 757 N N . ARG A 1 101 ? 19.657 8.581 6.675 1.00 89.62 101 ARG A N 1
ATOM 758 C CA . ARG A 1 101 ? 18.483 9.300 7.191 1.00 89.62 101 ARG A CA 1
ATOM 759 C C . ARG A 1 101 ? 18.114 8.858 8.609 1.00 89.62 101 ARG A C 1
ATOM 761 O O . ARG A 1 101 ? 18.307 7.703 8.977 1.00 89.62 101 ARG A O 1
ATOM 768 N N . THR A 1 102 ? 17.528 9.768 9.378 1.00 89.75 102 THR A N 1
ATOM 769 C CA . THR A 1 102 ? 16.942 9.486 10.703 1.00 89.75 102 THR A CA 1
ATOM 770 C C . THR A 1 102 ? 15.413 9.496 10.678 1.00 89.75 102 THR A C 1
ATOM 772 O O . THR A 1 102 ? 14.771 9.009 11.606 1.00 89.75 102 THR A O 1
ATOM 775 N N . ASP A 1 103 ? 14.829 10.020 9.603 1.00 87.62 103 ASP A N 1
ATOM 776 C CA . ASP A 1 103 ? 13.403 10.126 9.336 1.00 87.62 103 ASP A CA 1
ATOM 777 C C . ASP A 1 103 ? 12.964 9.171 8.210 1.00 87.62 103 ASP A C 1
ATOM 779 O O . ASP A 1 103 ? 13.781 8.571 7.500 1.00 87.62 103 ASP A O 1
ATOM 783 N N . LYS A 1 104 ? 11.642 9.007 8.056 1.00 86.31 104 LYS A N 1
ATOM 784 C CA . LYS A 1 104 ? 11.002 8.136 7.050 1.00 86.31 104 LYS A CA 1
ATOM 785 C C . LYS A 1 104 ? 11.366 6.660 7.197 1.00 86.31 104 LYS A C 1
ATOM 787 O O . LYS A 1 104 ? 11.420 5.918 6.221 1.00 86.31 104 LYS A O 1
ATOM 792 N N . ILE A 1 105 ? 11.760 6.215 8.388 1.00 88.19 105 ILE A N 1
ATOM 793 C CA . ILE A 1 105 ? 12.079 4.809 8.673 1.00 88.19 105 ILE A CA 1
ATOM 794 C C . ILE A 1 105 ? 10.793 4.154 9.169 1.00 88.19 105 ILE A C 1
ATOM 796 O O . ILE A 1 105 ? 10.185 4.653 10.117 1.00 88.19 105 ILE A O 1
ATOM 800 N N . ALA A 1 106 ? 10.368 3.052 8.547 1.00 84.94 106 ALA A N 1
ATOM 801 C CA . ALA A 1 106 ? 9.195 2.328 9.016 1.00 84.94 106 ALA A CA 1
ATOM 802 C C . ALA A 1 106 ? 9.376 1.904 10.482 1.00 84.94 106 ALA A C 1
ATOM 804 O O . ALA A 1 106 ? 10.364 1.261 10.845 1.00 84.94 106 ALA A O 1
ATOM 805 N N . SER A 1 107 ? 8.409 2.255 11.334 1.00 91.19 107 SER A N 1
ATOM 806 C CA . SER A 1 107 ? 8.453 1.860 12.740 1.00 91.19 107 SER A CA 1
ATOM 807 C C . SER A 1 107 ? 8.340 0.341 12.876 1.00 91.19 107 SER A C 1
ATOM 809 O O . SER A 1 107 ? 7.786 -0.353 12.015 1.00 91.19 107 SER A O 1
ATOM 811 N N . ARG A 1 108 ? 8.807 -0.195 14.008 1.00 90.69 108 ARG A N 1
ATOM 812 C CA . ARG A 1 108 ? 8.689 -1.629 14.301 1.00 90.69 108 ARG A CA 1
ATOM 813 C C . ARG A 1 108 ? 7.234 -2.107 14.251 1.00 90.69 108 ARG A C 1
ATOM 815 O O . ARG A 1 108 ? 6.983 -3.213 13.781 1.00 90.69 108 ARG A O 1
ATOM 822 N N . ALA A 1 109 ? 6.277 -1.291 14.698 1.00 86.12 109 ALA A N 1
ATOM 823 C CA . ALA A 1 109 ? 4.859 -1.626 14.606 1.00 86.12 109 ALA A CA 1
ATOM 824 C C . ALA A 1 109 ? 4.362 -1.654 13.159 1.00 86.12 109 ALA A C 1
ATOM 826 O O . ALA A 1 109 ? 3.667 -2.598 12.785 1.00 86.12 109 ALA A O 1
ATOM 827 N N . THR A 1 110 ? 4.760 -0.683 12.333 1.00 80.81 110 THR A N 1
ATOM 828 C CA . THR A 1 110 ? 4.416 -0.661 10.906 1.00 80.81 110 THR A CA 1
ATOM 829 C C . THR A 1 110 ? 4.976 -1.891 10.186 1.00 80.81 110 THR A C 1
ATOM 831 O O . THR A 1 110 ? 4.225 -2.593 9.508 1.00 80.81 110 THR A O 1
ATOM 834 N N . LEU A 1 111 ? 6.251 -2.233 10.407 1.00 80.88 111 LEU A N 1
ATOM 835 C CA . LEU A 1 111 ? 6.877 -3.439 9.848 1.00 80.88 111 LEU A CA 1
ATOM 836 C C . LEU A 1 111 ? 6.178 -4.724 10.313 1.00 80.88 111 LEU A C 1
ATOM 838 O O . LEU A 1 111 ? 5.864 -5.592 9.497 1.00 80.88 111 LEU A O 1
ATOM 842 N N . ASN A 1 112 ? 5.888 -4.841 11.611 1.00 81.56 112 ASN A N 1
ATOM 843 C CA . ASN A 1 112 ? 5.198 -6.004 12.171 1.00 81.56 112 ASN A CA 1
ATOM 844 C C . ASN A 1 112 ? 3.786 -6.161 11.608 1.00 81.56 112 ASN A C 1
ATOM 846 O O . ASN A 1 112 ? 3.373 -7.279 11.313 1.00 81.56 112 ASN A O 1
ATOM 850 N N . ALA A 1 113 ? 3.048 -5.063 11.447 1.00 74.62 113 ALA A N 1
ATOM 851 C CA . ALA A 1 113 ? 1.720 -5.090 10.857 1.00 74.62 113 ALA A CA 1
ATOM 852 C C . ALA A 1 113 ? 1.779 -5.538 9.392 1.00 74.62 113 ALA A C 1
ATOM 854 O O . ALA A 1 113 ? 1.059 -6.459 9.013 1.00 74.62 113 ALA A O 1
ATOM 855 N N . ILE A 1 114 ? 2.679 -4.962 8.591 1.00 73.31 114 ILE A N 1
ATOM 856 C CA . ILE A 1 114 ? 2.865 -5.363 7.190 1.00 73.31 114 ILE A CA 1
ATOM 857 C C . ILE A 1 114 ? 3.224 -6.850 7.102 1.00 73.31 114 ILE A C 1
ATOM 859 O O . ILE A 1 114 ? 2.575 -7.582 6.361 1.00 73.31 114 ILE A O 1
ATOM 863 N N . LYS A 1 115 ? 4.179 -7.323 7.914 1.00 72.44 115 LYS A N 1
ATOM 864 C CA . LYS A 1 115 ? 4.569 -8.740 7.970 1.00 72.44 115 LYS A CA 1
ATOM 865 C C . LYS A 1 115 ? 3.417 -9.652 8.402 1.00 72.44 115 LYS A C 1
ATOM 867 O O . LYS A 1 115 ? 3.220 -10.716 7.822 1.00 72.44 115 LYS A O 1
ATOM 872 N N . LYS A 1 116 ? 2.651 -9.253 9.421 1.00 69.19 116 LYS A N 1
ATOM 873 C CA . LYS A 1 116 ? 1.497 -10.010 9.932 1.00 69.19 116 LYS A CA 1
ATOM 874 C C . LYS A 1 116 ? 0.451 -10.214 8.841 1.00 69.19 116 LYS A C 1
ATOM 876 O O . LYS A 1 116 ? -0.041 -11.323 8.674 1.00 69.19 116 LYS A O 1
ATOM 881 N N . PHE A 1 117 ? 0.126 -9.154 8.107 1.00 64.62 117 PHE A N 1
ATOM 882 C CA . PHE A 1 117 ? -0.906 -9.194 7.073 1.00 64.62 117 PHE A CA 1
ATOM 883 C C . PHE A 1 117 ? -0.399 -9.710 5.720 1.00 64.62 117 PHE A C 1
ATOM 885 O O . PHE A 1 117 ? -1.215 -10.108 4.894 1.00 64.62 117 PHE A O 1
ATOM 892 N N . SER A 1 118 ? 0.921 -9.780 5.503 1.00 57.97 118 SER A N 1
ATOM 893 C CA . SER A 1 118 ? 1.500 -10.467 4.344 1.00 57.97 118 SER A CA 1
ATOM 894 C C . SER A 1 118 ? 1.558 -11.991 4.507 1.00 57.97 118 SER A C 1
ATOM 896 O O . SER A 1 118 ? 1.486 -12.701 3.513 1.00 57.97 118 SER A O 1
ATOM 898 N N . THR A 1 119 ? 1.646 -12.515 5.735 1.00 44.31 119 THR A N 1
ATOM 899 C CA . THR A 1 119 ? 1.849 -13.956 6.015 1.00 44.31 119 THR A CA 1
ATOM 900 C C . THR A 1 119 ? 0.588 -14.715 6.445 1.00 44.31 119 THR A C 1
ATOM 902 O O . THR A 1 119 ? 0.625 -15.931 6.614 1.00 44.31 119 THR A O 1
ATOM 905 N N . SER A 1 120 ? -0.554 -14.044 6.600 1.00 43.88 120 SER A N 1
ATOM 906 C CA . SER A 1 120 ? -1.795 -14.616 7.146 1.00 43.88 120 SER A CA 1
ATOM 907 C C . SER A 1 120 ? -2.596 -15.551 6.207 1.00 43.88 120 SER A C 1
ATOM 909 O O . SER A 1 120 ? -3.804 -15.698 6.384 1.00 43.88 120 SER A O 1
ATOM 911 N N . LEU A 1 121 ? -1.951 -16.225 5.245 1.00 39.38 121 LEU A N 1
ATOM 912 C CA . LEU A 1 121 ? -2.521 -17.351 4.486 1.00 39.38 121 LEU A CA 1
ATOM 913 C C . LEU A 1 121 ? -1.705 -18.625 4.789 1.00 39.38 121 LEU A C 1
ATOM 915 O O . LEU A 1 121 ? -0.558 -18.729 4.352 1.00 39.38 121 LEU A O 1
ATOM 919 N N . PRO A 1 122 ? -2.248 -19.598 5.546 1.00 31.19 122 PRO A N 1
ATOM 920 C CA . PRO A 1 122 ? -1.533 -20.833 5.865 1.00 31.19 122 PRO A CA 1
ATOM 921 C C . PRO A 1 122 ? -1.190 -21.627 4.594 1.00 31.19 122 PRO A C 1
ATOM 923 O O . PRO A 1 122 ? -2.078 -21.924 3.800 1.00 31.19 122 PRO A O 1
ATOM 926 N N . GLY A 1 123 ? 0.085 -22.001 4.428 1.00 35.22 123 GLY A N 1
ATOM 927 C CA . GLY A 1 123 ? 0.547 -22.909 3.365 1.00 35.22 123 GLY A CA 1
ATOM 928 C C . GLY A 1 123 ? 1.273 -22.266 2.180 1.00 35.22 123 GLY A C 1
ATOM 929 O O . GLY A 1 123 ? 1.644 -22.984 1.257 1.00 35.22 123 GLY A O 1
ATOM 930 N N . ILE A 1 124 ? 1.521 -20.953 2.192 1.00 39.28 124 ILE A N 1
ATOM 931 C CA . ILE A 1 124 ? 2.238 -20.278 1.102 1.00 39.28 124 ILE A CA 1
ATOM 932 C C . ILE A 1 124 ? 3.474 -19.560 1.677 1.00 39.28 124 ILE A C 1
ATOM 934 O O . ILE A 1 124 ? 3.329 -18.515 2.306 1.00 39.28 124 ILE A O 1
ATOM 938 N N . PRO A 1 125 ? 4.697 -20.100 1.497 1.00 33.47 125 PRO A N 1
ATOM 939 C CA . PRO A 1 125 ? 5.926 -19.510 2.041 1.00 33.47 125 PRO A CA 1
ATOM 940 C C . PRO A 1 125 ? 6.347 -18.200 1.349 1.00 33.47 125 PRO A C 1
ATOM 942 O O . PRO A 1 125 ? 7.203 -17.4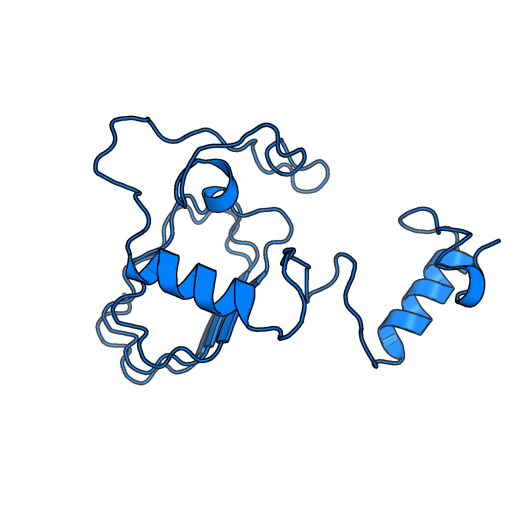93 1.870 1.00 33.47 125 PRO A O 1
ATOM 945 N N . ASN A 1 126 ? 5.721 -17.855 0.217 1.00 32.81 126 ASN A N 1
ATOM 946 C CA . ASN A 1 126 ? 5.956 -16.629 -0.544 1.00 32.81 126 ASN A CA 1
ATOM 947 C C . ASN A 1 126 ? 4.623 -15.909 -0.793 1.00 32.81 126 ASN A C 1
ATOM 949 O O . ASN A 1 126 ? 3.782 -16.400 -1.542 1.00 32.81 126 ASN A O 1
ATOM 953 N N . ALA A 1 127 ? 4.421 -14.745 -0.181 1.00 33.22 127 ALA A N 1
ATOM 954 C CA . ALA A 1 127 ? 3.274 -13.892 -0.476 1.00 33.22 127 ALA A CA 1
ATOM 955 C C . ALA A 1 127 ? 3.586 -12.974 -1.664 1.00 33.22 127 ALA A C 1
ATOM 957 O O . ALA A 1 127 ? 4.678 -12.413 -1.737 1.00 33.22 127 ALA A O 1
ATOM 958 N N . ILE A 1 128 ? 2.617 -12.778 -2.560 1.00 31.86 128 ILE A N 1
ATOM 959 C CA . ILE A 1 128 ? 2.664 -11.720 -3.576 1.00 31.86 128 ILE A CA 1
ATOM 960 C C . ILE A 1 128 ? 1.538 -10.712 -3.337 1.00 31.86 128 ILE A C 1
ATOM 962 O O . ILE A 1 128 ? 0.441 -11.069 -2.902 1.00 31.86 128 ILE A O 1
ATOM 966 N N . CYS A 1 129 ? 1.806 -9.446 -3.646 1.00 32.97 129 CYS A N 1
ATOM 967 C CA . CYS A 1 129 ? 0.793 -8.400 -3.711 1.00 32.97 129 CYS A CA 1
ATOM 968 C C . CYS A 1 129 ? -0.079 -8.627 -4.959 1.00 32.97 129 CYS A C 1
ATOM 970 O O . CYS A 1 129 ? 0.440 -8.565 -6.070 1.00 32.97 129 CYS A O 1
ATOM 972 N N . TYR A 1 130 ? -1.386 -8.863 -4.794 1.00 34.91 130 TYR A N 1
ATOM 973 C CA . TYR A 1 130 ? -2.341 -8.934 -5.909 1.00 34.91 130 TYR A CA 1
ATOM 974 C C . TYR A 1 130 ? -3.520 -7.969 -5.699 1.00 34.91 130 TYR A C 1
ATOM 976 O O . TYR A 1 130 ? -3.931 -7.685 -4.570 1.00 34.91 130 TYR A O 1
ATOM 984 N N . ASN A 1 131 ? -4.049 -7.426 -6.799 1.00 38.00 131 ASN A N 1
ATOM 985 C CA . ASN A 1 131 ? -5.011 -6.325 -6.791 1.00 38.00 131 ASN A CA 1
ATOM 986 C C . ASN A 1 131 ? -6.464 -6.836 -6.697 1.00 38.00 131 ASN A C 1
ATOM 988 O O . ASN A 1 131 ? -7.096 -7.194 -7.691 1.00 38.00 131 ASN A O 1
ATOM 992 N N . ALA A 1 132 ? -7.035 -6.780 -5.488 1.00 39.22 132 ALA A N 1
ATOM 993 C CA . ALA A 1 132 ? -8.425 -7.159 -5.196 1.00 39.22 132 ALA A CA 1
ATOM 994 C C . ALA A 1 132 ? -9.502 -6.276 -5.876 1.00 39.22 132 ALA A C 1
ATOM 996 O O . ALA A 1 132 ? -10.696 -6.517 -5.698 1.00 39.22 132 ALA A O 1
ATOM 997 N N . ARG A 1 133 ? -9.106 -5.245 -6.639 1.00 43.84 133 ARG A N 1
ATOM 998 C CA . ARG A 1 133 ? -9.980 -4.303 -7.358 1.00 43.84 133 ARG A CA 1
ATOM 999 C C . ARG A 1 133 ? -9.730 -4.260 -8.870 1.00 43.84 133 ARG A C 1
ATOM 1001 O O . ARG A 1 133 ? -9.950 -3.219 -9.474 1.00 43.84 133 ARG A O 1
ATOM 1008 N N . PHE A 1 134 ? -9.347 -5.388 -9.469 1.00 41.34 134 PHE A N 1
ATOM 1009 C CA . PHE A 1 134 ? -9.085 -5.568 -10.909 1.00 41.34 134 PHE A CA 1
ATOM 1010 C C . PHE A 1 134 ? -7.697 -5.127 -11.393 1.00 41.34 134 PHE A C 1
ATOM 1012 O O . PHE A 1 134 ? -7.584 -4.241 -12.230 1.00 41.34 134 PHE A O 1
ATOM 1019 N N . MET A 1 135 ? -6.657 -5.839 -10.944 1.00 32.00 135 MET A N 1
ATOM 1020 C CA . MET A 1 135 ? -5.536 -6.281 -11.800 1.00 32.00 135 MET A CA 1
ATOM 1021 C C . MET A 1 135 ? -5.150 -7.722 -11.370 1.00 32.00 135 MET A C 1
ATOM 1023 O O . MET A 1 135 ? -5.256 -8.038 -10.184 1.00 32.00 135 MET A O 1
ATOM 1027 N N . GLY A 1 136 ? -4.832 -8.627 -12.311 1.00 32.25 136 GLY A N 1
ATOM 1028 C CA . GLY A 1 136 ? -4.741 -10.094 -12.082 1.00 32.25 136 GLY A CA 1
ATOM 1029 C C . GLY A 1 136 ? -3.657 -10.516 -11.070 1.00 32.25 136 GLY A C 1
ATOM 1030 O O . GLY A 1 136 ? -2.701 -9.781 -10.868 1.00 32.25 136 GLY A O 1
ATOM 1031 N N . ILE A 1 137 ? -3.708 -11.647 -10.351 1.00 31.30 137 ILE A N 1
ATOM 1032 C CA . ILE A 1 137 ? -4.562 -12.850 -10.352 1.00 31.30 137 ILE A CA 1
ATOM 1033 C C . ILE A 1 137 ? -5.248 -12.958 -8.980 1.00 31.30 137 ILE A C 1
ATOM 1035 O O . ILE A 1 137 ? -4.585 -12.935 -7.946 1.00 31.30 137 ILE A O 1
ATOM 1039 N N . ALA A 1 138 ? -6.573 -13.110 -8.970 1.00 36.03 138 ALA A N 1
ATOM 1040 C CA . ALA A 1 138 ? -7.367 -13.394 -7.778 1.00 36.03 138 ALA A CA 1
ATOM 1041 C C . ALA A 1 138 ? -8.229 -14.634 -8.043 1.00 36.03 138 ALA A C 1
ATOM 1043 O O . ALA A 1 138 ? -9.010 -14.637 -8.996 1.00 36.03 138 ALA A O 1
ATOM 1044 N N . CYS A 1 139 ? -8.144 -15.668 -7.201 1.00 33.44 139 CYS A N 1
ATOM 1045 C CA . CYS A 1 139 ? -9.105 -16.771 -7.244 1.00 33.44 139 CYS A CA 1
ATOM 1046 C C . CYS A 1 139 ? -10.452 -16.266 -6.717 1.00 33.44 139 CYS A C 1
ATOM 1048 O O . CYS A 1 139 ? -10.669 -16.164 -5.510 1.00 33.44 139 CYS A O 1
ATOM 1050 N N . SER A 1 140 ? -11.346 -15.903 -7.634 1.00 39.62 140 SER A N 1
ATOM 1051 C CA . SER A 1 140 ? -12.692 -15.435 -7.319 1.00 39.62 140 SER A CA 1
ATOM 1052 C C . SER A 1 140 ? -13.709 -16.537 -7.625 1.00 39.62 140 SER A C 1
ATOM 1054 O O . SER A 1 140 ? -13.785 -16.968 -8.773 1.00 39.62 140 SER A O 1
ATOM 1056 N N . PRO A 1 141 ? -14.540 -16.972 -6.656 1.00 38.72 141 PRO A N 1
ATOM 1057 C CA . PRO A 1 141 ? -15.642 -17.902 -6.918 1.00 38.72 141 PRO A CA 1
ATOM 1058 C C . PRO A 1 141 ? -16.840 -17.215 -7.601 1.00 38.72 141 PRO A C 1
ATOM 1060 O O . PRO A 1 141 ? -17.878 -17.834 -7.829 1.00 38.72 141 PRO A O 1
ATOM 1063 N N . SER A 1 142 ? -16.737 -15.914 -7.891 1.00 42.62 142 SER A N 1
ATOM 1064 C CA . SER A 1 142 ? -17.805 -15.141 -8.514 1.00 42.62 142 SER A CA 1
ATOM 1065 C C . SER A 1 142 ? -17.912 -15.447 -10.009 1.00 42.62 142 SER A C 1
ATOM 1067 O O . SER A 1 142 ? -16.921 -15.441 -10.737 1.00 42.62 142 SER A O 1
ATOM 1069 N N . LYS A 1 143 ? -19.140 -15.646 -10.497 1.00 55.41 143 LYS A N 1
ATOM 1070 C CA . LYS A 1 143 ? -19.432 -15.903 -11.918 1.00 55.41 143 LYS A CA 1
ATOM 1071 C C . LYS A 1 143 ? -19.129 -14.697 -12.821 1.00 55.41 143 LYS A C 1
ATOM 1073 O O . LYS A 1 143 ? -18.862 -14.870 -14.007 1.00 55.41 143 LYS A O 1
ATOM 1078 N N . PHE A 1 144 ? -19.169 -13.476 -12.281 1.00 58.84 144 PHE A N 1
ATOM 1079 C CA . PHE A 1 144 ? -19.090 -12.253 -13.086 1.00 58.84 144 PHE A CA 1
ATOM 1080 C C . PHE A 1 144 ? -17.697 -11.985 -13.689 1.00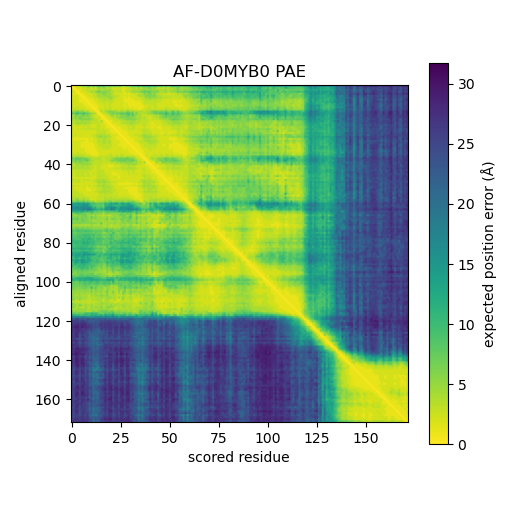 58.84 144 PHE A C 1
ATOM 1082 O O . PHE A 1 144 ? -17.633 -11.725 -14.889 1.00 58.84 144 PHE A O 1
ATOM 1089 N N . PRO A 1 145 ? -16.576 -12.091 -12.944 1.00 57.38 145 PRO A N 1
ATOM 1090 C CA . PRO A 1 145 ? -15.242 -11.914 -13.526 1.00 57.38 145 PRO A CA 1
ATOM 1091 C C . PRO A 1 145 ? -14.888 -12.980 -14.573 1.00 57.38 145 PRO A C 1
ATOM 1093 O O . PRO A 1 145 ? -14.249 -12.660 -15.572 1.00 57.38 145 PRO A O 1
ATOM 1096 N N . VAL A 1 146 ? -15.356 -14.221 -14.385 1.00 66.62 146 VAL A N 1
ATOM 1097 C CA . VAL A 1 146 ? -15.156 -15.323 -15.345 1.00 66.62 146 VAL A CA 1
ATOM 1098 C C . VAL A 1 146 ? -15.832 -15.010 -16.680 1.00 66.62 146 VAL A C 1
ATOM 1100 O O . VAL A 1 146 ? -15.210 -15.113 -17.734 1.00 66.62 146 VAL A O 1
ATOM 1103 N N . GLU A 1 147 ? -17.093 -14.577 -16.649 1.00 79.62 147 GLU A N 1
ATOM 1104 C CA . GLU A 1 147 ? -17.837 -14.245 -17.868 1.00 79.62 147 GLU A CA 1
ATOM 1105 C C . GLU A 1 147 ? -17.292 -12.987 -18.563 1.00 79.62 147 GLU A C 1
ATOM 1107 O O . GLU A 1 147 ? -17.279 -12.900 -19.791 1.00 79.62 147 GLU A O 1
ATOM 1112 N N . MET A 1 148 ? -16.790 -12.028 -17.783 1.00 79.19 148 MET A N 1
ATOM 1113 C CA . MET A 1 148 ? -16.117 -10.845 -18.311 1.00 79.19 148 MET A CA 1
ATOM 1114 C C . MET A 1 148 ? -14.834 -11.224 -19.069 1.00 79.19 148 MET A C 1
ATOM 1116 O O . MET A 1 148 ? -14.674 -10.798 -20.214 1.00 79.19 148 MET A O 1
ATOM 1120 N N . ARG A 1 149 ? -13.979 -12.099 -18.510 1.00 78.94 149 ARG A N 1
ATOM 1121 C CA . ARG A 1 149 ? -12.752 -12.546 -19.195 1.00 78.94 149 ARG A CA 1
ATOM 1122 C C . ARG A 1 149 ? -13.050 -13.354 -20.463 1.00 78.94 149 ARG A C 1
ATOM 1124 O O . ARG A 1 149 ? -12.410 -13.122 -21.482 1.00 78.94 149 ARG A O 1
ATOM 1131 N N . ARG A 1 150 ? -14.079 -14.213 -20.466 1.00 85.31 150 ARG A N 1
ATOM 1132 C CA . ARG A 1 150 ? -14.527 -14.919 -21.689 1.00 85.31 150 ARG A CA 1
ATOM 1133 C C . ARG A 1 150 ? -14.889 -13.963 -22.828 1.00 85.31 150 ARG A C 1
ATOM 1135 O O . ARG A 1 150 ? -14.535 -14.209 -23.977 1.00 85.31 150 ARG A O 1
ATOM 1142 N N . ARG A 1 151 ? -15.575 -12.856 -22.521 1.00 86.88 151 ARG A N 1
ATOM 1143 C CA . ARG A 1 151 ? -15.939 -11.837 -23.522 1.00 86.88 151 ARG A CA 1
ATOM 1144 C C . ARG A 1 151 ? -14.728 -11.078 -24.044 1.00 86.88 151 ARG A C 1
ATOM 1146 O O . ARG A 1 151 ? -14.657 -10.843 -25.243 1.00 86.88 151 ARG A O 1
ATOM 1153 N N . GLN A 1 152 ? -13.783 -10.741 -23.169 1.00 81.44 152 GLN A N 1
ATOM 1154 C CA . GLN A 1 152 ? -12.526 -10.107 -23.569 1.00 81.44 152 GLN A CA 1
ATOM 1155 C C . GLN A 1 152 ? -11.745 -10.975 -24.560 1.00 81.44 152 GLN A C 1
ATOM 1157 O O . GLN A 1 152 ? -11.325 -10.476 -25.599 1.00 81.44 152 GLN A O 1
ATOM 1162 N N . ILE A 1 153 ? -11.645 -12.280 -24.282 1.00 86.81 153 ILE A N 1
ATOM 1163 C CA . ILE A 1 153 ? -11.002 -13.259 -25.170 1.00 86.81 153 ILE A CA 1
ATOM 1164 C C . ILE A 1 153 ? -11.730 -13.333 -26.515 1.00 86.81 153 ILE A C 1
ATOM 1166 O O . ILE A 1 153 ? -11.109 -13.179 -27.562 1.00 86.81 153 ILE A O 1
ATOM 1170 N N . ALA A 1 154 ? -13.056 -13.499 -26.505 1.00 91.38 154 ALA A N 1
ATOM 1171 C CA . ALA A 1 154 ? -13.848 -13.601 -27.732 1.00 91.38 154 ALA A CA 1
ATOM 1172 C C . ALA A 1 154 ? -13.789 -12.338 -28.612 1.00 91.38 154 ALA A C 1
ATOM 1174 O O . ALA A 1 154 ? -13.953 -12.427 -29.827 1.00 91.38 154 ALA A O 1
ATOM 1175 N N . GLN A 1 155 ? -13.586 -11.168 -28.004 1.00 91.62 155 GLN A N 1
ATOM 1176 C CA . GLN A 1 155 ? -13.511 -9.878 -28.693 1.00 91.62 155 GLN A CA 1
ATOM 1177 C C . GLN A 1 155 ? -12.073 -9.424 -28.984 1.00 91.62 155 GLN A C 1
ATOM 1179 O O . GLN A 1 155 ? -11.896 -8.410 -29.653 1.00 91.62 155 GLN A O 1
ATOM 1184 N N . GLY A 1 156 ? -11.059 -10.144 -28.493 1.00 85.81 156 GLY A N 1
ATOM 1185 C CA . GLY A 1 156 ? -9.650 -9.786 -28.664 1.00 85.81 156 GLY A CA 1
ATOM 1186 C C . GLY A 1 156 ? -9.262 -8.463 -27.997 1.00 85.81 156 GLY A C 1
ATOM 1187 O O . GLY A 1 156 ? -8.460 -7.716 -28.550 1.00 85.81 156 GLY A O 1
ATOM 1188 N N . VAL A 1 157 ? -9.854 -8.137 -26.843 1.00 75.88 157 VAL A N 1
ATOM 1189 C CA . VAL A 1 157 ? -9.618 -6.870 -26.128 1.00 75.88 157 VAL A CA 1
ATOM 1190 C C . VAL A 1 157 ? -8.909 -7.093 -24.790 1.00 75.88 157 VAL A C 1
ATOM 1192 O O . VAL A 1 157 ? -9.279 -7.980 -24.022 1.00 75.88 157 VAL A O 1
ATOM 1195 N N . GLY A 1 158 ? -7.932 -6.238 -24.479 1.00 71.81 158 GLY A N 1
ATOM 1196 C CA . GLY A 1 158 ? -7.082 -6.362 -23.289 1.00 71.81 158 GLY A CA 1
ATOM 1197 C C . GLY A 1 158 ? -5.838 -7.215 -23.544 1.00 71.81 158 GLY A C 1
ATOM 1198 O O . GLY A 1 158 ? -5.408 -7.355 -24.688 1.00 71.81 158 GLY A O 1
ATOM 1199 N N . ASP A 1 159 ? -5.254 -7.759 -22.476 1.00 73.81 159 ASP A N 1
ATOM 1200 C CA . ASP A 1 159 ? -4.039 -8.570 -22.585 1.00 73.81 159 ASP A CA 1
ATOM 1201 C C . ASP A 1 159 ? -4.298 -9.872 -23.365 1.00 73.81 159 ASP A C 1
ATOM 1203 O O . ASP A 1 159 ? -5.343 -10.509 -23.134 1.00 73.81 159 ASP A O 1
ATOM 1207 N N . PRO A 1 160 ? -3.353 -10.289 -24.239 1.00 80.94 160 PRO A N 1
ATOM 1208 C CA . PRO A 1 160 ? -3.412 -11.565 -24.942 1.00 80.94 160 PRO A CA 1
ATOM 1209 C C . PRO A 1 160 ? -3.661 -12.712 -23.972 1.00 80.94 160 PRO A C 1
ATOM 1211 O O . PRO A 1 160 ? -3.095 -12.746 -22.878 1.00 80.94 160 PRO A O 1
ATOM 1214 N N . CYS A 1 161 ? -4.544 -13.627 -24.357 1.00 78.19 161 CYS A N 1
ATOM 1215 C CA . CYS A 1 161 ? -4.868 -14.751 -23.499 1.00 78.19 161 CYS A CA 1
ATOM 1216 C C . CYS A 1 161 ? -3.793 -15.828 -23.553 1.00 78.19 161 CYS A C 1
ATOM 1218 O O . CYS A 1 161 ? -3.150 -16.033 -24.583 1.00 78.19 161 CYS A O 1
ATOM 1220 N N . ASP A 1 162 ? -3.615 -16.514 -22.430 1.00 84.50 162 ASP A N 1
ATOM 1221 C CA . ASP A 1 162 ? -2.680 -17.624 -22.332 1.00 84.50 162 ASP A CA 1
ATOM 1222 C C . ASP A 1 162 ? -3.370 -18.930 -22.750 1.00 84.50 162 ASP A C 1
ATOM 1224 O O . ASP A 1 162 ? -4.359 -19.359 -22.150 1.00 84.50 162 ASP A O 1
ATOM 1228 N N . THR A 1 163 ? -2.860 -19.575 -23.796 1.00 87.62 163 THR A N 1
ATOM 1229 C CA . THR A 1 163 ? -3.460 -20.791 -24.357 1.00 87.62 163 THR A CA 1
ATOM 1230 C C . THR A 1 163 ? -3.313 -22.018 -23.459 1.00 87.62 163 THR A C 1
ATOM 1232 O O . THR A 1 163 ? -4.051 -22.980 -23.639 1.00 87.62 163 THR A O 1
ATOM 1235 N N . GLU A 1 164 ? -2.387 -22.021 -22.499 1.00 81.56 164 GLU A N 1
ATOM 1236 C CA . GLU A 1 164 ? -2.222 -23.112 -21.536 1.00 81.56 164 GLU A CA 1
ATOM 1237 C C . GLU A 1 164 ? -3.166 -22.922 -20.339 1.00 81.56 164 GLU A C 1
ATOM 1239 O O . GLU A 1 164 ? -3.911 -23.835 -19.972 1.00 81.56 164 GLU A O 1
ATOM 1244 N N . TYR A 1 165 ? -3.211 -21.715 -19.770 1.00 68.62 165 TYR A N 1
ATOM 1245 C CA . TYR A 1 165 ? -3.961 -21.444 -18.535 1.00 68.62 165 TYR A CA 1
ATOM 1246 C C . TYR A 1 165 ? -5.409 -20.975 -18.757 1.00 68.62 165 TYR A C 1
ATOM 1248 O O . TYR A 1 165 ? -6.272 -21.202 -17.903 1.00 68.62 165 TYR A O 1
ATOM 1256 N N . GLU A 1 166 ? -5.713 -20.339 -19.892 1.00 78.44 166 GLU A N 1
ATOM 1257 C CA . GLU A 1 166 ? -7.025 -19.750 -20.205 1.00 78.44 166 GLU A CA 1
ATOM 1258 C C . GLU A 1 166 ? -7.784 -20.495 -21.320 1.00 78.44 166 GLU A C 1
ATOM 1260 O O . GLU A 1 166 ? -8.847 -20.045 -21.757 1.00 78.44 166 GLU A O 1
ATOM 1265 N N . ALA A 1 167 ? -7.318 -21.678 -21.742 1.00 84.31 167 ALA A N 1
ATOM 1266 C CA . ALA A 1 167 ? -8.029 -22.527 -22.710 1.00 84.31 167 ALA A CA 1
ATOM 1267 C C . ALA A 1 167 ? -9.483 -22.812 -22.294 1.00 84.31 167 ALA A C 1
ATOM 1269 O O . ALA A 1 167 ? -10.411 -22.747 -23.101 1.00 84.31 167 ALA A O 1
ATOM 1270 N N . TRP A 1 168 ? -9.719 -23.054 -21.001 1.00 83.06 168 TRP A N 1
ATOM 1271 C CA . TRP A 1 168 ? -11.056 -23.309 -20.447 1.00 83.06 168 TRP A CA 1
ATOM 1272 C C . TRP A 1 168 ? -11.979 -22.068 -20.451 1.00 83.06 168 TRP A C 1
ATOM 1274 O O . TRP A 1 168 ? -13.189 -22.179 -20.220 1.00 83.06 168 TRP A O 1
ATOM 1284 N N . LEU A 1 169 ? -11.427 -20.883 -20.735 1.00 80.88 169 LEU A N 1
ATOM 1285 C CA . LEU A 1 169 ? -12.155 -19.636 -20.976 1.00 80.88 169 LEU A CA 1
ATOM 1286 C C . LEU A 1 169 ? -12.404 -19.375 -22.474 1.00 80.88 169 LEU A C 1
ATOM 1288 O O . LEU A 1 169 ? -13.051 -18.385 -22.808 1.00 80.88 169 LEU A O 1
ATOM 1292 N N . GLY A 1 170 ? -11.958 -20.266 -23.367 1.00 88.62 170 GLY A N 1
ATOM 1293 C CA . GLY A 1 170 ? -12.160 -20.163 -24.815 1.00 88.62 170 GLY A CA 1
ATOM 1294 C C . GLY A 1 170 ? -10.992 -19.543 -25.586 1.00 88.62 170 GLY A C 1
ATOM 1295 O O . GLY A 1 170 ? -11.174 -19.209 -26.756 1.00 88.62 170 GLY A O 1
ATOM 1296 N N . CYS A 1 171 ? -9.823 -19.393 -24.953 1.00 91.31 171 CYS A N 1
ATOM 1297 C CA . CYS A 1 171 ? -8.585 -19.026 -25.642 1.00 91.31 171 CYS A CA 1
ATOM 1298 C C . CYS A 1 171 ? -8.162 -20.153 -26.603 1.00 91.31 171 CYS A C 1
ATOM 1300 O O . CYS A 1 171 ? -8.318 -21.330 -26.267 1.00 91.31 171 CYS A O 1
ATOM 1302 N N . LYS A 1 172 ? -7.675 -19.802 -27.797 1.00 87.38 172 LYS A N 1
ATOM 1303 C CA . LYS A 1 172 ? -7.241 -20.734 -28.847 1.00 87.38 172 LYS A CA 1
ATOM 1304 C C . LYS A 1 172 ? -5.885 -20.332 -29.391 1.00 87.38 172 LYS A C 1
ATOM 1306 O O . LYS A 1 172 ? -5.666 -19.106 -29.495 1.00 87.38 172 LYS A O 1
#

Mean predicted aligned error: 13.23 Å

Foldseek 3Di:
DQQQVQVAAEDAAEDQQQDQEDDANNNPQNHQEYEYYQPLNHQADHACVSVPNHNYYYYAHPADHLCVAQQLLHDHHQVPPSQDQDPPPRRHHRHHDDPPDPPSHHDPRNNVVVVCNQPPDPPDPDGDDDHPPDDDDDPDPDPVVLVVVLVCQVVVHDDQDDCVPCVVSVHD

InterPro domains:
  IPR032675 Leucine-rich repeat domain superfamily [G3DSA:3.80.10.10] (1-130)
  IPR058256 WLGC domain [PF26605] (125-172)

Solvent-accessible surface area (backbone atoms only — not comparable to full-atom values): 10240 Å² total; per-residue (Å²): 133,35,63,83,38,45,84,41,39,70,49,76,50,66,74,39,52,80,42,45,70,65,75,61,44,68,14,29,48,45,22,28,34,44,35,47,22,31,39,50,45,23,52,54,75,52,59,41,71,39,39,78,49,53,76,42,79,46,78,49,46,91,56,61,47,32,27,76,26,16,29,26,79,52,79,59,46,65,84,44,78,82,21,44,62,39,90,87,80,65,43,74,50,51,61,68,59,69,90,88,59,92,68,76,63,57,39,72,48,32,52,49,51,54,53,54,71,55,58,76,53,93,90,57,99,71,73,75,94,59,43,94,84,82,46,84,77,75,98,64,95,55,68,64,67,57,55,52,51,30,49,29,58,78,67,73,49,80,79,84,74,47,58,84,83,34,34,93,53,70,37,123

pLDDT: mean 74.18, std 17.76, range [31.19, 94.81]

Organism: Phytophthora infestans (strain T30-4) (NCBI:txid403677)

Sequence (172 aa):
MFDEMSSLTTLHLGSNLALAQLPPFHGLTNLKMLVLAAALSLVELPTFDSLHKLERLSFVTMDRGMWCCNGFLGECDLQNPMCGVHPIWGSPAATCLPANRTDKIASRATLNAIKKFSTSLPGIPNAICYNARFMGIACSPSKFPVEMRRRQIAQGVGDPCDTEYEAWLGCK

Radius of gyration: 18.61 Å; Cα contacts (8 Å, |Δi|>4): 282; chains: 1; bounding box: 42×38×48 Å

Secondary structure (DSSP, 8-state):
--TT-TT--EEEEE--TT-------TT-TT--EEEEES-TT-------TT-TT--EEEEE-SS--GGGTSSSSSS-----GGGS--TTT-PPPP-PPPTT-SSSPPPHHHHHHHHHHHH-STT-SS----BTTTBS------HHHHHHHHHHHHHT-SSPPPTTTSGGGT--